Protein AF-A0A3A9FLB8-F1 (afdb_monomer)

Foldseek 3Di:
DPDDDDDQDADDDPPQPQWDWDADPVPRDTDIDRDDPPDDDDDPDPPDPCHSVNVNVVSVVVVVVVVVVVVVVVVVVVVVVVVVVVVD

Structure (mmCIF, N/CA/C/O backbone):
data_AF-A0A3A9FLB8-F1
#
_entry.id   AF-A0A3A9FLB8-F1
#
loop_
_atom_site.group_PDB
_atom_site.id
_atom_site.type_symbol
_atom_site.label_atom_id
_atom_site.label_alt_id
_atom_site.label_comp_id
_atom_site.label_asym_id
_atom_site.label_entity_id
_atom_site.label_seq_id
_atom_site.pdbx_PDB_ins_code
_atom_site.Cartn_x
_atom_site.Cartn_y
_atom_site.Cartn_z
_atom_site.occupancy
_atom_site.B_iso_or_equiv
_atom_site.auth_seq_id
_atom_site.auth_comp_id
_atom_site.auth_asym_id
_atom_site.auth_atom_id
_atom_site.pdbx_PDB_model_num
ATOM 1 N N . MET A 1 1 ? 5.889 -15.061 -14.364 1.00 40.66 1 MET A N 1
ATOM 2 C CA . MET A 1 1 ? 6.313 -15.047 -12.950 1.00 40.66 1 MET A CA 1
ATOM 3 C C . MET A 1 1 ? 5.137 -14.543 -12.129 1.00 40.66 1 MET A C 1
ATOM 5 O O . MET A 1 1 ? 4.836 -13.365 -12.212 1.00 40.66 1 MET A O 1
ATOM 9 N N . ASN A 1 2 ? 4.437 -15.418 -11.405 1.00 56.72 2 ASN A N 1
ATOM 10 C CA . ASN A 1 2 ? 3.525 -14.984 -10.342 1.00 56.72 2 ASN A CA 1
ATOM 11 C C . ASN A 1 2 ? 4.343 -15.016 -9.061 1.00 56.72 2 ASN A C 1
ATOM 13 O O . ASN A 1 2 ? 4.676 -16.113 -8.619 1.00 56.72 2 ASN A O 1
ATOM 17 N N . LEU A 1 3 ? 4.741 -13.864 -8.522 1.00 47.25 3 LEU A N 1
ATOM 18 C CA . LEU A 1 3 ? 5.639 -13.866 -7.363 1.00 47.25 3 LEU A CA 1
ATOM 19 C C . LEU A 1 3 ? 5.145 -13.154 -6.119 1.00 47.25 3 LEU A C 1
ATOM 21 O O . LEU A 1 3 ? 5.741 -13.374 -5.074 1.00 47.25 3 LEU A O 1
ATOM 25 N N . PHE A 1 4 ? 4.028 -12.434 -6.152 1.00 55.47 4 PHE A N 1
ATOM 26 C CA . PHE A 1 4 ? 3.436 -11.913 -4.925 1.00 55.47 4 PHE A CA 1
ATOM 27 C C . PHE A 1 4 ? 1.916 -11.941 -5.030 1.00 55.47 4 PHE A C 1
ATOM 29 O O . PHE A 1 4 ? 1.345 -11.509 -6.026 1.00 55.47 4 PHE A O 1
ATOM 36 N N . GLN A 1 5 ? 1.274 -12.521 -4.017 1.00 62.88 5 GLN A N 1
ATOM 37 C CA . GLN A 1 5 ? -0.162 -12.386 -3.825 1.00 62.88 5 GLN A CA 1
ATOM 38 C C . GLN A 1 5 ? -0.398 -11.040 -3.150 1.00 62.88 5 GLN A C 1
ATOM 40 O O . GLN A 1 5 ? 0.208 -10.756 -2.113 1.00 62.88 5 GLN A O 1
ATOM 45 N N . ASP A 1 6 ? -1.251 -10.219 -3.748 1.00 63.94 6 ASP A N 1
ATOM 46 C CA . ASP A 1 6 ? -1.566 -8.898 -3.227 1.00 63.94 6 ASP A CA 1
ATOM 47 C C . ASP A 1 6 ? -2.188 -9.020 -1.836 1.00 63.94 6 ASP A C 1
ATOM 49 O O . ASP A 1 6 ? -3.266 -9.589 -1.665 1.00 63.94 6 ASP A O 1
ATOM 53 N N . LYS A 1 7 ? -1.492 -8.486 -0.829 1.00 69.25 7 LYS A N 1
ATOM 54 C CA . LYS A 1 7 ? -2.060 -8.320 0.505 1.00 69.25 7 LYS A CA 1
ATOM 55 C C . LYS A 1 7 ? -2.886 -7.042 0.498 1.00 69.25 7 LYS A C 1
ATOM 57 O O . LYS A 1 7 ? -2.346 -5.969 0.250 1.00 69.25 7 LYS A O 1
ATOM 62 N N . GLN A 1 8 ? -4.184 -7.165 0.758 1.00 70.88 8 GLN A N 1
ATOM 63 C CA . GLN A 1 8 ? -5.025 -6.019 1.086 1.00 70.88 8 GLN A CA 1
ATOM 64 C C . GLN A 1 8 ? -5.055 -5.860 2.599 1.00 70.88 8 GLN A C 1
ATOM 66 O O . GLN A 1 8 ? -5.443 -6.776 3.326 1.00 70.88 8 GLN A O 1
ATOM 71 N N . TRP A 1 9 ? -4.628 -4.694 3.065 1.00 74.50 9 TRP A N 1
ATOM 72 C CA . TRP A 1 9 ? -4.788 -4.297 4.452 1.00 74.50 9 TRP A CA 1
ATOM 73 C C . TRP A 1 9 ? -6.230 -3.844 4.662 1.00 74.50 9 TRP A C 1
ATOM 75 O O . TRP A 1 9 ? -6.794 -3.152 3.813 1.00 74.50 9 TRP A O 1
ATOM 85 N N . ILE A 1 10 ? -6.823 -4.256 5.779 1.00 67.69 10 ILE A N 1
ATOM 86 C CA . ILE A 1 10 ? -8.164 -3.866 6.224 1.00 67.69 10 ILE A CA 1
ATOM 87 C C . ILE A 1 10 ? -8.004 -3.329 7.641 1.00 67.69 10 ILE A C 1
ATOM 89 O O . ILE A 1 10 ? -7.228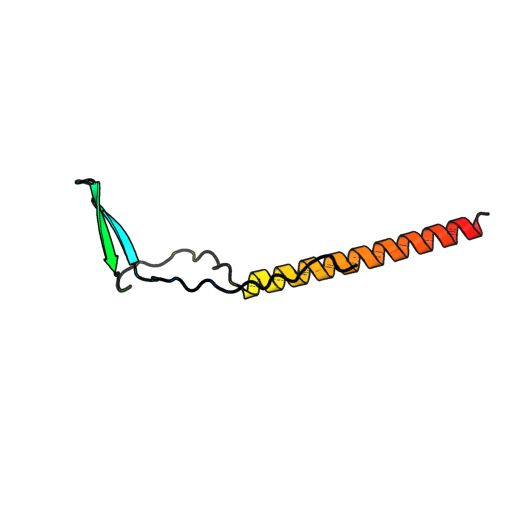 -3.881 8.425 1.00 67.69 10 ILE A O 1
ATOM 93 N N . ASP A 1 11 ? -8.715 -2.252 7.964 1.00 62.56 11 ASP A N 1
ATOM 94 C CA . ASP A 1 11 ? -8.689 -1.699 9.310 1.00 62.56 11 ASP A CA 1
ATOM 95 C C . ASP A 1 11 ? -9.280 -2.710 10.288 1.00 62.56 11 ASP A C 1
ATOM 97 O O . ASP A 1 11 ? -10.395 -3.204 10.119 1.00 62.56 11 ASP A O 1
ATOM 101 N N . THR A 1 12 ? -8.523 -3.042 11.329 1.00 56.44 12 THR A N 1
ATOM 102 C CA . THR A 1 12 ? -9.056 -3.840 12.428 1.00 56.44 12 THR A CA 1
ATOM 103 C C . THR A 1 12 ? -10.113 -3.035 13.170 1.00 56.44 12 THR A C 1
ATOM 105 O O . THR A 1 12 ? -9.793 -2.042 13.826 1.00 56.44 12 THR A O 1
ATOM 108 N N . GLU A 1 13 ? -11.362 -3.498 13.129 1.00 52.34 13 GLU A N 1
ATOM 109 C CA . GLU A 1 13 ? -12.384 -3.032 14.060 1.00 52.34 13 GLU A CA 1
ATOM 110 C C . GLU A 1 13 ? -11.930 -3.361 15.486 1.00 52.34 13 GLU A C 1
ATOM 112 O O . GLU A 1 13 ? -11.677 -4.518 15.841 1.00 52.34 13 GLU A O 1
ATOM 117 N N . VAL A 1 14 ? -11.796 -2.334 16.327 1.00 52.25 14 VAL A N 1
ATOM 118 C CA . VAL A 1 14 ? -11.517 -2.537 17.748 1.00 52.25 14 VAL A CA 1
ATOM 119 C C . VAL A 1 14 ? -12.724 -3.265 18.337 1.00 52.25 14 VAL A C 1
ATOM 121 O O . VAL A 1 14 ? -13.772 -2.658 18.518 1.00 52.25 14 VAL A O 1
ATOM 124 N N . GLN A 1 15 ? -12.587 -4.557 18.651 1.00 47.03 15 GLN A N 1
ATOM 125 C CA . GLN A 1 15 ? -13.703 -5.389 19.134 1.00 47.03 15 GLN A CA 1
ATOM 126 C C . GLN A 1 15 ? -14.344 -4.859 20.431 1.00 47.03 15 GLN A C 1
ATOM 128 O O . GLN A 1 15 ? -15.483 -5.201 20.733 1.00 47.03 15 GLN A O 1
ATOM 133 N N . TYR A 1 16 ? -13.643 -4.002 21.188 1.00 51.06 16 TYR A N 1
ATOM 134 C CA . TYR A 1 16 ? -14.153 -3.356 22.402 1.00 51.06 16 TYR A CA 1
ATOM 135 C C . TYR A 1 16 ? -13.538 -1.956 22.603 1.00 51.06 16 TYR A C 1
ATOM 137 O O . TYR A 1 16 ? -12.653 -1.791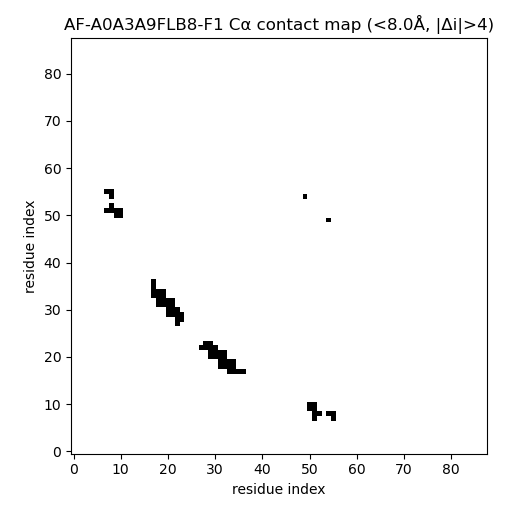 23.445 1.00 51.06 16 TYR A O 1
ATOM 145 N N . PRO A 1 17 ? -13.984 -0.915 21.876 1.00 51.41 17 PRO A N 1
ATOM 146 C CA . PRO A 1 17 ? -13.332 0.401 21.882 1.00 51.41 17 PRO A CA 1
ATOM 147 C C . PRO A 1 17 ? -13.423 1.135 23.231 1.00 51.41 17 PRO A C 1
ATOM 149 O O . PRO A 1 17 ? -12.700 2.104 23.456 1.00 51.41 17 PRO A O 1
ATOM 152 N N . GLY A 1 18 ? -14.287 0.665 24.139 1.00 52.34 18 GLY A N 1
ATOM 153 C CA . GLY A 1 18 ? -14.450 1.193 25.495 1.00 52.34 18 GLY A CA 1
ATOM 154 C C . GLY A 1 18 ? -13.933 0.289 26.616 1.00 52.34 18 GLY A C 1
ATOM 155 O O . GLY A 1 18 ? -13.983 0.703 27.769 1.00 52.34 18 GLY A O 1
ATOM 156 N N . ARG A 1 19 ? -13.450 -0.933 26.347 1.00 55.88 19 ARG A N 1
ATOM 157 C CA . ARG A 1 19 ? -13.073 -1.858 27.428 1.00 55.88 19 ARG A CA 1
ATOM 158 C C . ARG A 1 19 ? -11.632 -1.609 27.868 1.00 55.88 19 ARG A C 1
ATOM 160 O O . ARG A 1 19 ? -10.697 -1.815 27.098 1.00 55.88 19 ARG A O 1
ATOM 167 N N . ARG A 1 20 ? -11.447 -1.201 29.124 1.00 64.56 20 ARG A N 1
ATOM 168 C CA . ARG A 1 20 ? -10.130 -1.030 29.762 1.00 64.56 20 ARG A CA 1
ATOM 169 C C . ARG A 1 20 ? -10.002 -2.005 30.938 1.00 64.56 20 ARG A C 1
ATOM 171 O O . ARG A 1 20 ? -10.979 -2.274 31.637 1.00 64.56 20 ARG A O 1
ATOM 178 N N . GLU A 1 21 ? -8.804 -2.539 31.159 1.00 66.88 21 GLU A N 1
ATOM 179 C CA . GLU A 1 21 ? -8.455 -3.252 32.394 1.00 66.88 21 GLU A CA 1
ATOM 180 C C . GLU A 1 21 ? -7.769 -2.249 33.324 1.00 66.88 21 GLU A C 1
ATOM 182 O O . GLU A 1 21 ? -6.681 -1.762 33.025 1.00 66.88 21 GLU A O 1
ATOM 187 N N . LEU A 1 22 ? -8.439 -1.886 34.417 1.00 71.06 22 LEU A N 1
ATOM 188 C CA . LEU A 1 22 ? -7.863 -1.053 35.466 1.00 71.06 22 LEU A CA 1
ATOM 189 C C . LEU A 1 22 ? -7.236 -1.971 36.513 1.00 71.06 22 LEU A C 1
ATOM 191 O O . LEU A 1 22 ? -7.861 -2.945 36.928 1.00 71.06 22 LEU A O 1
ATOM 195 N N . THR A 1 23 ? -6.008 -1.665 36.926 1.00 71.94 23 THR A N 1
ATOM 196 C CA . THR A 1 23 ? -5.362 -2.319 38.070 1.00 71.94 23 THR A CA 1
ATOM 197 C C . THR A 1 23 ? -5.310 -1.318 39.211 1.00 71.94 23 THR A C 1
ATOM 199 O O . THR A 1 23 ? -4.797 -0.213 39.033 1.00 71.94 23 THR A O 1
ATOM 202 N N . ASP A 1 24 ? -5.864 -1.688 40.358 1.00 69.81 24 ASP A N 1
ATOM 203 C CA . ASP A 1 24 ? -5.737 -0.903 41.577 1.00 69.81 24 ASP A CA 1
ATOM 204 C C . ASP A 1 24 ? -4.278 -0.959 42.057 1.00 69.81 24 ASP A C 1
ATOM 206 O O . ASP A 1 24 ? -3.706 -2.031 42.248 1.00 69.81 24 ASP A O 1
ATOM 210 N N . ILE A 1 25 ? -3.652 0.207 42.207 1.00 72.62 25 ILE A N 1
ATOM 211 C CA . ILE A 1 25 ? -2.225 0.334 42.535 1.00 72.62 25 ILE A CA 1
ATOM 212 C C . ILE A 1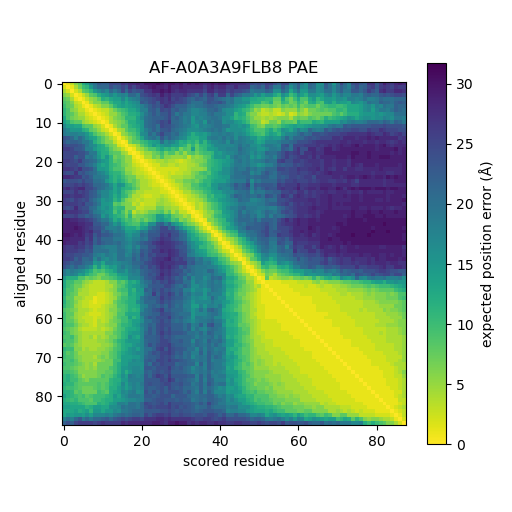 25 ? -1.955 -0.063 43.995 1.00 72.62 25 ILE A C 1
ATOM 214 O O . ILE A 1 25 ? -0.844 -0.470 44.324 1.00 72.62 25 ILE A O 1
ATOM 218 N N . GLN A 1 26 ? -2.954 0.049 44.873 1.00 72.44 26 GLN A N 1
ATOM 219 C CA . GLN A 1 26 ? -2.813 -0.245 46.297 1.00 72.44 26 GLN A CA 1
ATOM 220 C C . GLN A 1 26 ? -3.100 -1.713 46.611 1.00 72.44 26 GLN A C 1
ATOM 222 O O . GLN A 1 26 ? -2.426 -2.294 47.460 1.00 72.44 26 GLN A O 1
ATOM 227 N N . THR A 1 27 ? -4.079 -2.317 45.935 1.00 79.38 27 THR A N 1
ATOM 228 C CA . THR A 1 27 ? -4.515 -3.697 46.216 1.00 79.38 27 THR A CA 1
ATOM 229 C C . THR A 1 27 ? -4.028 -4.715 45.186 1.00 79.38 27 THR A C 1
ATOM 231 O O . THR A 1 27 ? -4.043 -5.915 45.451 1.00 79.38 27 THR A O 1
ATOM 234 N N . GLY A 1 28 ? -3.580 -4.261 44.011 1.00 75.12 28 GLY A N 1
ATOM 235 C CA . GLY A 1 28 ? -3.193 -5.118 42.888 1.00 75.12 28 GLY A CA 1
ATOM 236 C C . GLY A 1 28 ? -4.377 -5.773 42.170 1.00 75.12 28 GLY A C 1
ATOM 237 O O . GLY A 1 28 ? -4.173 -6.572 41.252 1.00 75.12 28 GLY A O 1
ATOM 238 N N . GLU A 1 29 ? -5.614 -5.463 42.564 1.00 71.25 29 GLU A N 1
ATOM 239 C CA . GLU A 1 29 ? -6.805 -6.057 41.967 1.00 71.25 29 GLU A CA 1
ATOM 240 C C . GLU A 1 29 ? -7.045 -5.536 40.548 1.00 71.25 29 GLU A C 1
ATOM 242 O O . GLU A 1 29 ? -6.972 -4.338 40.268 1.00 71.25 29 GLU A O 1
ATOM 247 N N . LYS A 1 30 ? -7.375 -6.456 39.636 1.00 75.81 30 LYS A N 1
ATOM 248 C CA . LYS A 1 30 ? -7.683 -6.148 38.237 1.00 75.81 30 LYS A CA 1
ATOM 249 C C . LYS A 1 30 ? -9.186 -6.128 38.011 1.00 75.81 30 LYS A C 1
ATOM 251 O O . LYS A 1 30 ? -9.873 -7.112 38.281 1.00 75.81 30 LYS A O 1
ATOM 256 N N . LYS A 1 31 ? -9.694 -5.042 37.430 1.00 76.25 31 LYS A N 1
ATOM 257 C CA . LYS A 1 31 ? -11.109 -4.871 37.090 1.00 76.25 31 LYS A CA 1
ATOM 258 C C . LYS A 1 31 ? -11.270 -4.470 35.628 1.00 76.25 31 LYS A C 1
ATOM 260 O O . LYS A 1 31 ? -10.720 -3.466 35.180 1.00 76.25 31 LYS A O 1
ATOM 265 N N . ARG A 1 32 ? -12.074 -5.233 34.881 1.00 69.31 32 ARG A N 1
ATOM 266 C CA . ARG A 1 32 ? -12.507 -4.841 33.532 1.00 69.31 32 ARG A CA 1
ATOM 267 C C . ARG A 1 32 ? -13.668 -3.863 33.646 1.00 69.31 32 ARG A C 1
ATOM 269 O O . ARG A 1 32 ? -14.658 -4.166 34.311 1.00 69.31 32 ARG A O 1
ATOM 276 N N . VAL A 1 33 ? -13.546 -2.714 32.997 1.00 63.28 33 VAL A N 1
ATOM 277 C CA . VAL A 1 33 ? -14.583 -1.681 32.972 1.00 63.28 33 VAL A CA 1
ATOM 278 C C . VAL A 1 33 ? -14.852 -1.239 31.541 1.00 63.28 33 VAL A C 1
ATOM 280 O O . VAL A 1 33 ? -13.933 -1.152 30.724 1.00 63.28 33 VAL A O 1
ATOM 283 N N . ASP A 1 34 ? -16.118 -0.950 31.258 1.00 59.81 34 ASP A N 1
ATOM 284 C CA . ASP A 1 34 ? -16.532 -0.312 30.015 1.00 59.81 34 ASP A CA 1
ATOM 285 C C . ASP A 1 34 ? -16.566 1.204 30.252 1.00 59.81 34 ASP A C 1
ATOM 287 O O . ASP A 1 34 ? -17.370 1.725 31.026 1.00 59.81 34 ASP A O 1
ATOM 291 N N . VAL A 1 35 ? -15.637 1.917 29.625 1.00 56.03 35 VAL A N 1
ATOM 292 C CA . VAL A 1 35 ? -15.452 3.361 29.753 1.00 56.03 35 VAL A CA 1
ATOM 293 C C . VAL A 1 35 ? -16.211 4.053 28.624 1.00 56.03 35 VAL A C 1
ATOM 295 O O . VAL A 1 35 ? -15.887 3.895 27.447 1.00 56.03 35 VAL A O 1
ATOM 298 N N . ARG A 1 36 ? -17.216 4.864 28.972 1.00 50.91 36 ARG A N 1
ATOM 299 C CA . ARG A 1 36 ? -17.768 5.863 28.045 1.00 50.91 36 ARG A CA 1
ATOM 300 C C . ARG A 1 36 ? -16.827 7.068 28.051 1.00 50.91 36 ARG A C 1
ATOM 302 O O . ARG A 1 36 ? -16.630 7.675 29.102 1.00 50.91 36 ARG A O 1
ATOM 309 N N . ARG A 1 37 ? -16.225 7.400 26.901 1.00 54.25 37 ARG A N 1
ATOM 310 C CA . ARG A 1 37 ? -15.326 8.558 26.730 1.00 54.25 37 ARG A CA 1
ATOM 311 C C . ARG A 1 37 ? -16.078 9.872 26.986 1.00 54.25 37 ARG A C 1
ATOM 313 O O . ARG A 1 37 ? -16.581 10.480 26.051 1.00 54.25 37 ARG A O 1
ATOM 320 N N . ALA A 1 38 ? -16.176 10.311 28.236 1.00 45.44 38 ALA A N 1
ATOM 321 C CA . ALA A 1 38 ? -16.652 11.657 28.568 1.00 45.44 38 ALA A CA 1
ATOM 322 C C . ALA A 1 38 ? -15.553 12.547 29.182 1.00 45.44 38 ALA A C 1
ATOM 324 O O . ALA A 1 38 ? -15.795 13.729 29.388 1.00 45.44 38 ALA A O 1
ATOM 325 N N . ALA A 1 39 ? -14.354 12.011 29.467 1.00 46.31 39 ALA A N 1
ATOM 326 C CA . ALA A 1 39 ? -13.324 12.741 30.217 1.00 46.31 39 ALA A CA 1
ATOM 327 C C . ALA A 1 39 ? -11.861 12.304 29.954 1.00 46.31 39 ALA A C 1
ATOM 329 O O . ALA A 1 39 ? -11.028 12.425 30.849 1.00 46.31 39 ALA A O 1
ATOM 330 N N . GLU A 1 40 ? -11.506 11.786 28.771 1.00 44.44 40 GLU A N 1
ATOM 331 C CA . GLU A 1 40 ? -10.077 11.648 28.429 1.00 44.44 40 GLU A CA 1
ATOM 332 C C . GLU A 1 40 ? -9.578 13.000 27.886 1.00 44.44 40 GLU A C 1
ATOM 334 O O . GLU A 1 40 ? -10.128 13.529 26.921 1.00 44.44 40 GLU A O 1
ATOM 339 N N . GLY A 1 41 ? -8.601 13.592 28.583 1.00 44.12 41 GLY A N 1
ATOM 340 C CA . GLY A 1 41 ? -7.996 14.885 28.264 1.00 44.12 41 GLY A CA 1
ATOM 341 C C . GLY A 1 41 ? -7.389 14.964 26.860 1.00 44.12 41 GLY A C 1
ATOM 342 O O . GLY A 1 41 ? -7.233 13.966 26.161 1.00 44.12 41 GLY A O 1
ATOM 343 N N . ILE A 1 42 ? -7.059 16.189 26.453 1.00 45.50 42 ILE A N 1
ATOM 344 C CA . ILE A 1 42 ? -6.593 16.531 25.104 1.00 45.50 42 ILE A CA 1
ATOM 345 C C . ILE A 1 42 ? -5.357 15.699 24.736 1.00 45.50 42 ILE A C 1
ATOM 347 O O . ILE A 1 42 ? -4.317 15.787 25.388 1.00 45.50 42 ILE A O 1
ATOM 351 N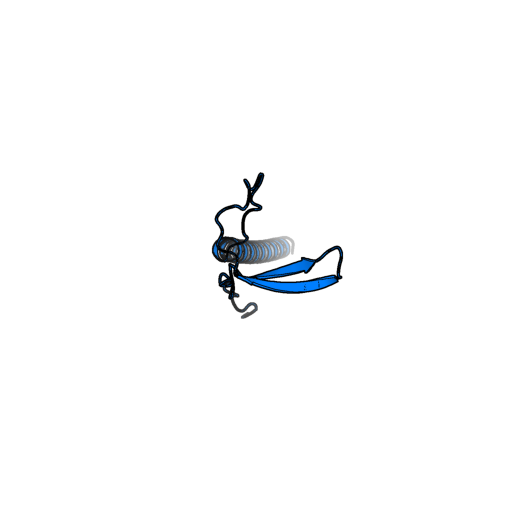 N . VAL A 1 43 ? -5.478 14.920 23.661 1.00 46.94 43 VAL A N 1
ATOM 352 C CA . VAL A 1 43 ? -4.361 14.239 23.004 1.00 46.94 43 VAL A CA 1
ATOM 353 C C . VAL A 1 43 ? -3.450 15.314 22.411 1.00 46.94 43 VAL A C 1
ATOM 355 O O . VAL A 1 43 ? -3.836 16.014 21.480 1.00 46.94 43 VAL A O 1
ATOM 358 N N . THR A 1 44 ? -2.254 15.499 22.969 1.00 47.12 44 THR A N 1
ATOM 359 C CA . THR A 1 44 ? -1.337 16.576 22.550 1.00 47.12 44 THR A CA 1
ATOM 360 C C . THR A 1 44 ? -0.537 16.248 21.287 1.00 47.12 44 THR A C 1
ATOM 362 O O . THR A 1 44 ? 0.052 17.149 20.695 1.00 47.12 44 THR A O 1
ATOM 365 N N . GLN A 1 45 ? -0.571 14.997 20.818 1.00 42.81 45 GLN A N 1
ATOM 366 C C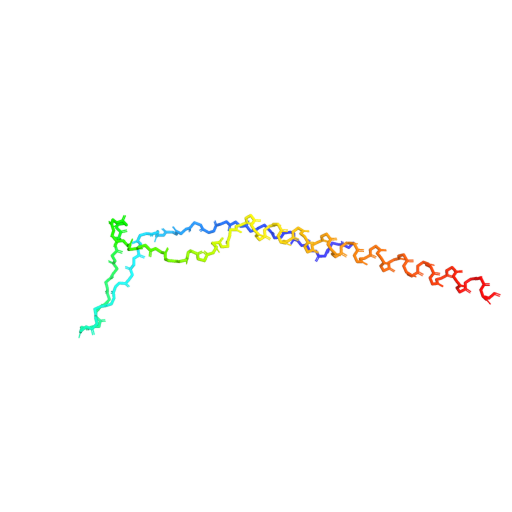A . GLN A 1 45 ? -0.239 14.625 19.441 1.00 42.81 45 GLN A CA 1
ATOM 367 C C . GLN A 1 45 ? -0.830 13.243 19.137 1.00 42.81 45 GLN A C 1
ATOM 369 O O . GLN A 1 45 ? -0.367 12.232 19.666 1.00 42.81 45 GLN A O 1
ATOM 374 N N . GLU A 1 46 ? -1.884 13.190 18.320 1.00 45.94 46 GLU A N 1
ATOM 375 C CA . GLU A 1 46 ? -2.348 11.932 17.734 1.00 45.94 46 GLU A CA 1
ATOM 376 C C . GLU A 1 46 ? -1.226 11.420 16.827 1.00 45.94 46 GLU A C 1
ATOM 378 O O . GLU A 1 46 ? -0.926 12.015 15.792 1.00 45.94 46 GLU A O 1
ATOM 383 N N . GLY A 1 47 ? -0.563 10.332 17.225 1.00 45.34 47 GLY A N 1
ATOM 384 C CA . GLY A 1 47 ? 0.195 9.545 16.260 1.00 45.34 47 GLY A CA 1
ATOM 385 C C . GLY A 1 47 ? -0.764 9.156 15.139 1.00 45.34 47 GLY A C 1
ATOM 386 O O . GLY A 1 47 ? -1.854 8.666 15.433 1.00 45.34 47 GLY A O 1
ATOM 387 N N . ILE A 1 48 ? -0.388 9.432 13.885 1.00 48.88 48 ILE A N 1
ATOM 388 C CA . ILE A 1 48 ? -1.226 9.160 12.710 1.00 48.88 48 ILE A CA 1
ATOM 389 C C . ILE A 1 48 ? -1.644 7.690 12.786 1.00 48.88 48 ILE A C 1
ATOM 391 O O . ILE A 1 48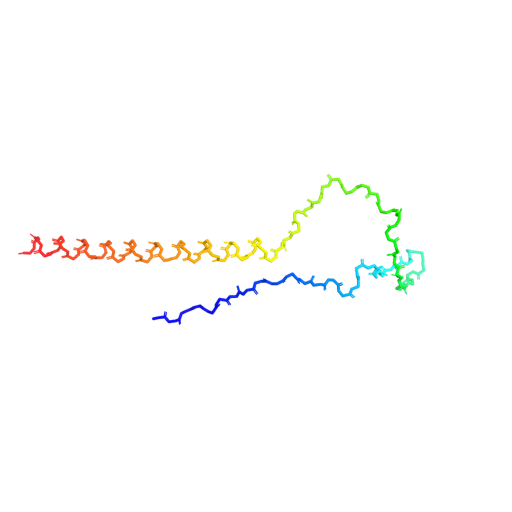 ? -0.765 6.823 12.740 1.00 48.88 48 ILE A O 1
ATOM 395 N N . PRO A 1 49 ? -2.940 7.382 12.945 1.00 53.31 49 PRO A N 1
ATOM 396 C CA . PRO A 1 49 ? -3.361 5.998 13.011 1.00 53.31 49 PRO A CA 1
ATOM 397 C C . PRO A 1 49 ? -3.007 5.351 11.672 1.00 53.31 49 PRO A C 1
ATOM 399 O O . PRO A 1 49 ? -3.301 5.894 10.607 1.00 53.31 49 PRO A O 1
ATOM 402 N N . CYS A 1 50 ? -2.279 4.239 11.711 1.00 57.28 50 CYS A N 1
ATOM 403 C CA . CYS A 1 50 ? -1.883 3.552 10.492 1.00 57.28 50 CYS A CA 1
ATOM 404 C C . CYS A 1 50 ? -3.114 2.847 9.907 1.00 57.28 50 CYS A C 1
ATOM 406 O O . CYS A 1 50 ? -3.447 1.742 10.330 1.00 57.28 50 CYS A O 1
ATOM 408 N N . TYR A 1 51 ? -3.794 3.515 8.976 1.00 68.62 51 TYR A N 1
ATOM 409 C CA . TYR A 1 51 ? -4.989 3.001 8.313 1.00 68.62 51 TYR A CA 1
ATOM 410 C C . TYR A 1 51 ? -4.652 2.060 7.154 1.00 68.62 51 TYR A C 1
ATOM 412 O O . TYR A 1 51 ? -3.586 2.148 6.533 1.00 68.62 51 TYR A O 1
ATOM 420 N N . SER A 1 52 ? -5.607 1.191 6.833 1.00 72.06 52 SER A N 1
ATOM 421 C CA . SER A 1 52 ? -5.595 0.297 5.678 1.00 72.06 52 SER A CA 1
ATOM 422 C C . SER A 1 52 ? -5.245 1.023 4.380 1.00 72.06 52 SER A C 1
ATOM 424 O O . SER A 1 52 ? -4.421 0.538 3.608 1.00 72.06 52 SER A O 1
ATOM 426 N N . GLU A 1 53 ? -5.797 2.219 4.174 1.00 75.12 53 GLU A N 1
ATOM 427 C CA . GLU A 1 53 ? -5.513 3.085 3.028 1.00 75.12 53 GLU A CA 1
ATOM 428 C C . GLU A 1 53 ? -4.016 3.399 2.896 1.00 75.12 53 GLU A C 1
ATOM 430 O O . GLU A 1 53 ? -3.431 3.178 1.836 1.00 75.12 53 GLU A O 1
ATOM 435 N N . THR A 1 54 ? -3.367 3.819 3.985 1.00 79.62 54 THR A N 1
ATOM 436 C CA . THR A 1 54 ? -1.938 4.161 4.001 1.00 79.62 54 THR A CA 1
ATOM 437 C C . THR A 1 54 ? -1.062 2.956 3.664 1.00 79.62 54 THR A C 1
ATOM 439 O O . THR A 1 54 ? -0.094 3.075 2.911 1.00 79.62 54 THR A O 1
ATOM 442 N N . PHE A 1 55 ? -1.388 1.779 4.202 1.00 82.50 55 PHE A N 1
ATOM 443 C CA . PHE A 1 55 ? -0.630 0.565 3.904 1.00 82.50 55 PHE A CA 1
ATOM 444 C C . PHE A 1 55 ? -0.875 0.050 2.485 1.00 82.50 55 PHE A C 1
ATOM 446 O O . PHE A 1 55 ? 0.059 -0.434 1.850 1.00 82.50 55 PHE A O 1
ATOM 453 N N . ASN A 1 56 ? -2.094 0.189 1.965 1.00 82.81 56 ASN A N 1
ATOM 454 C CA . ASN A 1 56 ? -2.416 -0.190 0.593 1.00 82.81 56 ASN A CA 1
ATOM 455 C C . ASN A 1 56 ? -1.744 0.748 -0.430 1.00 82.81 56 ASN A C 1
ATOM 457 O O . ASN A 1 56 ? -1.228 0.262 -1.439 1.00 82.81 56 ASN A O 1
ATOM 461 N N . ASP A 1 57 ? -1.666 2.059 -0.162 1.00 86.12 57 ASP A N 1
ATOM 462 C CA . ASP A 1 57 ? -0.874 2.998 -0.978 1.00 86.12 57 ASP A CA 1
ATOM 463 C C . ASP A 1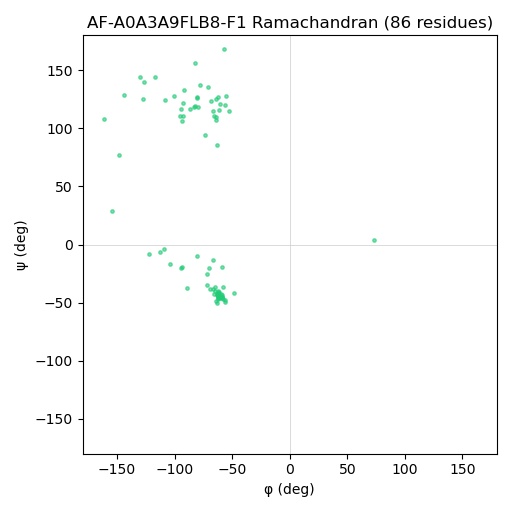 57 ? 0.617 2.633 -0.964 1.00 86.12 57 ASP A C 1
ATOM 465 O O . ASP A 1 57 ? 1.267 2.570 -2.013 1.00 86.12 57 ASP A O 1
ATOM 469 N N . LEU A 1 58 ? 1.160 2.327 0.218 1.00 85.94 58 LEU A N 1
ATOM 470 C CA . LEU A 1 58 ? 2.553 1.913 0.350 1.00 85.94 58 LEU A CA 1
ATOM 471 C C . LEU A 1 58 ? 2.836 0.627 -0.442 1.00 85.94 58 LEU A C 1
ATOM 473 O O . LEU A 1 58 ? 3.819 0.569 -1.183 1.00 85.94 58 LEU A O 1
ATOM 477 N N . GLU A 1 59 ? 1.960 -0.372 -0.334 1.00 87.50 59 GLU A N 1
ATOM 478 C CA . GLU A 1 59 ? 2.049 -1.637 -1.069 1.00 87.50 59 GLU A CA 1
ATOM 479 C C . GLU A 1 59 ? 2.031 -1.400 -2.590 1.00 87.50 59 GLU A C 1
ATOM 481 O O . GLU A 1 59 ? 2.841 -1.967 -3.330 1.00 87.50 59 GLU A O 1
ATOM 486 N N . TYR A 1 60 ? 1.154 -0.510 -3.068 1.00 88.06 60 TYR A N 1
ATOM 487 C CA . TYR A 1 60 ? 1.089 -0.125 -4.477 1.00 88.06 60 TYR A CA 1
ATOM 488 C C . TYR A 1 60 ? 2.386 0.544 -4.954 1.00 88.06 60 TYR A C 1
ATOM 490 O O . TYR A 1 60 ? 2.936 0.180 -5.998 1.00 88.06 60 TYR A O 1
ATOM 498 N N . ARG A 1 61 ? 2.915 1.497 -4.179 1.00 92.19 61 ARG A N 1
ATOM 499 C CA . ARG A 1 61 ? 4.149 2.219 -4.521 1.00 92.19 61 ARG A CA 1
ATOM 500 C C . ARG A 1 61 ? 5.357 1.293 -4.575 1.00 92.19 61 ARG A C 1
ATOM 502 O O . ARG A 1 61 ? 6.138 1.381 -5.520 1.00 92.19 61 ARG A O 1
ATOM 509 N N . ILE A 1 62 ? 5.490 0.387 -3.608 1.00 88.88 62 ILE A N 1
ATOM 510 C CA . ILE A 1 62 ? 6.569 -0.611 -3.584 1.00 88.88 62 ILE A CA 1
ATOM 511 C C . ILE A 1 62 ? 6.532 -1.466 -4.854 1.00 88.88 62 ILE A C 1
ATOM 513 O O . ILE A 1 62 ? 7.560 -1.627 -5.514 1.00 88.88 62 ILE A O 1
ATOM 517 N N . LYS A 1 63 ? 5.351 -1.957 -5.246 1.00 88.12 63 LYS A N 1
ATOM 518 C CA . LYS A 1 63 ? 5.194 -2.755 -6.472 1.00 88.12 63 LYS A CA 1
ATOM 519 C C . LYS A 1 63 ? 5.555 -1.974 -7.719 1.00 88.12 63 LYS A C 1
ATOM 521 O O . LYS A 1 63 ? 6.285 -2.479 -8.567 1.00 88.12 63 LYS A O 1
ATOM 526 N N . ARG A 1 64 ? 5.074 -0.736 -7.821 1.00 90.75 64 ARG A N 1
ATOM 527 C CA . ARG A 1 64 ? 5.397 0.131 -8.950 1.00 90.75 64 ARG A CA 1
ATOM 528 C C . ARG A 1 64 ? 6.910 0.292 -9.107 1.00 90.75 64 ARG A C 1
ATOM 530 O O . ARG A 1 64 ? 7.420 0.088 -10.204 1.00 90.75 64 ARG A O 1
ATOM 537 N N . TYR A 1 65 ? 7.626 0.584 -8.022 1.00 91.44 65 TYR A N 1
ATOM 538 C CA . TYR A 1 65 ? 9.082 0.718 -8.078 1.00 91.44 65 TYR A CA 1
ATOM 539 C C . TYR A 1 65 ? 9.789 -0.593 -8.432 1.00 91.44 65 TYR A C 1
ATOM 541 O O . TYR A 1 65 ? 10.763 -0.565 -9.181 1.00 91.44 65 TYR A O 1
ATOM 549 N N . ALA A 1 66 ? 9.294 -1.739 -7.958 1.00 89.75 66 ALA A N 1
ATOM 550 C CA . ALA A 1 66 ? 9.848 -3.038 -8.334 1.00 89.75 66 ALA A CA 1
ATOM 551 C C . ALA A 1 66 ? 9.727 -3.299 -9.848 1.00 89.75 66 ALA A C 1
ATOM 553 O O . ALA A 1 66 ? 10.703 -3.711 -10.476 1.00 89.75 66 ALA A O 1
ATOM 554 N N . TYR A 1 67 ? 8.573 -2.992 -10.450 1.00 90.44 67 TYR A N 1
ATOM 555 C CA . TYR A 1 67 ? 8.380 -3.120 -11.899 1.00 90.44 67 TYR A CA 1
ATOM 556 C C . TYR A 1 67 ? 9.255 -2.152 -12.700 1.00 90.44 67 TYR A C 1
ATOM 558 O O . TYR A 1 67 ? 9.849 -2.544 -13.703 1.00 90.44 67 TYR A O 1
ATOM 566 N N . GLU A 1 68 ? 9.366 -0.898 -12.254 1.00 94.25 68 GLU A N 1
ATOM 567 C CA . GLU A 1 68 ? 10.238 0.091 -12.895 1.00 94.25 68 GLU A CA 1
ATOM 568 C C . GLU A 1 68 ? 11.712 -0.354 -12.850 1.00 94.25 68 GLU A C 1
ATOM 570 O O . GLU A 1 68 ? 12.419 -0.253 -13.854 1.00 94.25 68 GLU A O 1
ATOM 575 N N . MET A 1 69 ? 12.173 -0.919 -11.726 1.00 94.56 69 MET A N 1
ATOM 576 C CA . MET A 1 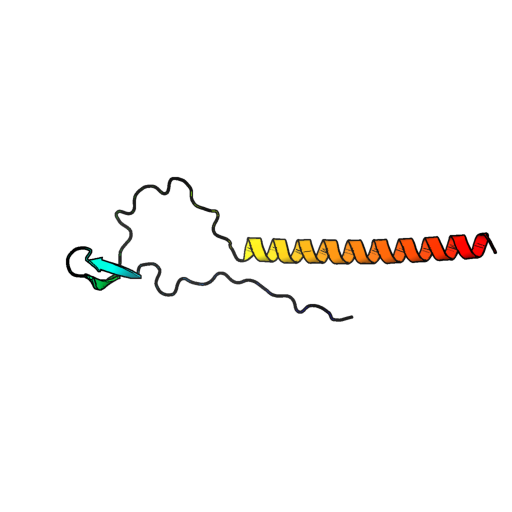69 ? 13.524 -1.481 -11.622 1.00 94.56 69 MET A CA 1
ATOM 577 C C . MET A 1 69 ? 13.739 -2.664 -12.570 1.00 94.56 69 MET A C 1
ATOM 579 O O . MET A 1 69 ? 14.790 -2.745 -13.206 1.00 94.56 69 MET A O 1
ATOM 583 N N . GLU A 1 70 ? 12.767 -3.570 -12.691 1.00 94.06 70 GLU A N 1
ATOM 584 C CA . GLU A 1 70 ? 12.867 -4.715 -13.600 1.00 94.06 70 GLU A CA 1
ATOM 585 C C . GLU A 1 70 ? 12.992 -4.276 -15.068 1.00 94.06 70 GLU A C 1
ATOM 587 O O . GLU A 1 70 ? 13.863 -4.769 -15.790 1.00 94.06 70 GLU A O 1
ATOM 592 N N . ASP A 1 71 ? 12.194 -3.296 -15.497 1.00 94.81 71 ASP A N 1
ATOM 593 C CA . ASP A 1 71 ? 12.271 -2.730 -16.848 1.00 94.81 71 ASP A CA 1
ATOM 594 C C . ASP A 1 71 ? 13.632 -2.062 -17.116 1.00 94.81 71 ASP A C 1
ATOM 596 O O . ASP A 1 71 ? 14.253 -2.289 -18.161 1.00 94.81 71 ASP A O 1
ATOM 600 N N . ILE A 1 72 ? 14.150 -1.293 -16.151 1.00 95.75 72 ILE A N 1
ATOM 601 C CA . ILE A 1 72 ? 15.483 -0.681 -16.252 1.00 95.75 72 ILE A CA 1
ATOM 602 C C . ILE A 1 72 ? 16.564 -1.759 -16.383 1.00 95.75 72 ILE A C 1
ATOM 604 O O . ILE A 1 72 ? 17.424 -1.657 -17.263 1.00 95.75 72 ILE A O 1
ATOM 608 N N . MET A 1 73 ? 16.513 -2.814 -15.565 1.00 95.25 73 MET A N 1
ATOM 609 C CA . MET A 1 73 ? 17.471 -3.920 -15.648 1.00 95.25 73 MET A CA 1
ATOM 610 C C . MET A 1 73 ? 17.441 -4.586 -17.027 1.00 95.25 73 MET A C 1
ATOM 612 O O . MET A 1 73 ? 18.496 -4.782 -17.634 1.00 95.25 73 MET A O 1
ATOM 616 N N . GLN A 1 74 ? 16.252 -4.859 -17.573 1.00 96.00 74 GLN A N 1
ATOM 617 C CA . GLN A 1 74 ? 16.120 -5.444 -18.910 1.00 96.00 74 GLN A CA 1
ATOM 618 C C . GLN A 1 74 ? 16.692 -4.533 -20.003 1.00 96.00 74 GLN A C 1
ATOM 620 O O . GLN A 1 74 ? 17.374 -5.016 -20.913 1.00 96.00 74 GLN A O 1
ATOM 625 N N . LYS A 1 75 ? 16.452 -3.220 -19.926 1.00 96.88 75 LYS A N 1
ATOM 626 C CA . LYS A 1 75 ? 17.013 -2.240 -20.869 1.00 96.88 75 LYS A CA 1
ATOM 627 C C . LYS A 1 75 ? 18.539 -2.205 -20.809 1.00 96.88 75 LYS A C 1
ATOM 629 O O . LYS A 1 75 ? 19.178 -2.259 -21.860 1.00 96.88 75 LYS A O 1
ATOM 634 N N . CYS A 1 76 ? 19.122 -2.192 -19.611 1.00 96.19 76 CYS A N 1
ATOM 635 C CA . CYS A 1 76 ? 20.573 -2.250 -19.427 1.00 96.19 76 CYS A CA 1
ATOM 636 C C . CYS A 1 76 ? 21.174 -3.522 -20.039 1.00 96.19 76 CYS A C 1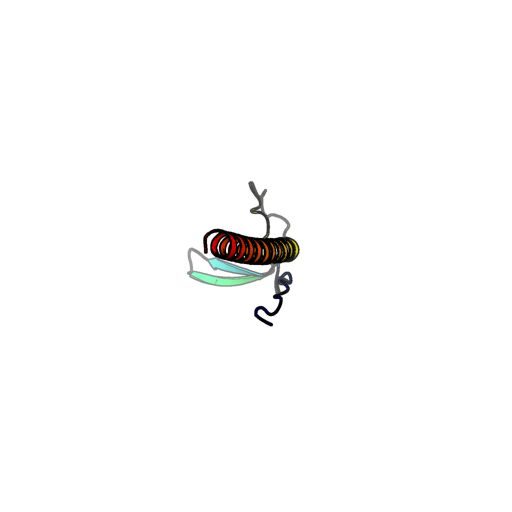
ATOM 638 O O . CYS A 1 76 ? 22.156 -3.440 -20.776 1.00 96.19 76 CYS A O 1
ATOM 640 N N . SER A 1 77 ? 20.560 -4.688 -19.811 1.00 96.38 77 SER A N 1
ATOM 641 C CA . SER A 1 77 ? 21.021 -5.948 -20.407 1.00 96.38 77 SER A CA 1
ATOM 642 C C . SER A 1 77 ? 20.960 -5.935 -21.937 1.00 96.38 77 SER A C 1
ATOM 644 O O . SER A 1 77 ? 21.877 -6.432 -22.591 1.00 96.38 77 SER A O 1
ATOM 646 N N . ARG A 1 78 ? 19.909 -5.351 -22.531 1.00 96.00 78 ARG A N 1
ATOM 647 C CA . ARG A 1 78 ? 19.801 -5.210 -23.995 1.00 96.00 78 ARG A CA 1
ATOM 648 C C . ARG A 1 78 ? 20.903 -4.315 -24.554 1.00 96.00 78 ARG A C 1
ATOM 650 O O . ARG A 1 78 ? 21.596 -4.731 -25.475 1.00 96.00 78 ARG A O 1
ATOM 657 N N . LEU A 1 79 ? 21.114 -3.143 -23.953 1.00 96.25 79 LEU A N 1
ATOM 658 C CA . LEU A 1 79 ? 22.165 -2.213 -24.373 1.00 96.25 79 LEU A CA 1
ATOM 659 C C . LEU A 1 79 ? 23.558 -2.843 -24.285 1.00 96.25 79 LEU A C 1
ATOM 661 O O . LEU A 1 79 ? 24.352 -2.697 -25.210 1.00 96.25 79 LEU A O 1
ATOM 665 N N . LEU A 1 80 ? 23.840 -3.581 -23.208 1.00 95.50 80 LEU A N 1
ATOM 666 C CA . LEU A 1 80 ? 25.106 -4.297 -23.049 1.00 95.50 80 LEU A CA 1
ATOM 667 C C . LEU A 1 80 ? 25.327 -5.302 -24.191 1.00 95.50 80 LEU A C 1
ATOM 669 O O . LEU A 1 80 ? 26.402 -5.349 -24.786 1.00 95.50 80 LEU A O 1
ATOM 673 N N . ASN A 1 81 ? 24.296 -6.079 -24.527 1.00 95.00 81 ASN A N 1
ATOM 674 C CA . ASN A 1 81 ? 24.364 -7.048 -25.618 1.00 95.00 81 ASN A CA 1
ATOM 675 C C . ASN A 1 81 ? 24.555 -6.377 -26.983 1.00 95.00 81 ASN A C 1
ATOM 677 O O . ASN A 1 81 ? 25.335 -6.870 -27.798 1.00 95.00 81 ASN A O 1
ATOM 681 N N . ASP A 1 82 ? 23.887 -5.252 -27.229 1.00 95.94 82 ASP A N 1
ATOM 682 C CA . ASP A 1 82 ? 24.034 -4.499 -28.476 1.00 95.94 82 ASP A CA 1
ATOM 683 C C . ASP A 1 82 ? 25.436 -3.898 -28.623 1.00 95.94 82 ASP A C 1
ATOM 685 O O . ASP A 1 82 ? 25.988 -3.902 -29.722 1.00 95.94 82 ASP A O 1
ATOM 689 N N . ILE A 1 83 ? 26.036 -3.416 -27.529 1.00 95.38 83 ILE A N 1
ATOM 690 C CA . ILE A 1 83 ? 27.431 -2.954 -27.518 1.00 95.38 83 ILE A CA 1
ATOM 691 C C . ILE A 1 83 ? 28.368 -4.119 -27.836 1.00 95.38 83 ILE A C 1
ATOM 693 O O . ILE A 1 83 ? 29.185 -4.008 -28.747 1.00 95.38 83 ILE A O 1
ATOM 697 N N . ASN A 1 84 ? 28.214 -5.255 -27.151 1.00 93.38 84 ASN A N 1
ATOM 698 C CA . ASN A 1 84 ? 29.057 -6.430 -27.379 1.00 93.38 84 ASN A CA 1
ATOM 699 C C . ASN A 1 84 ? 28.993 -6.919 -28.834 1.00 93.38 84 ASN A C 1
ATOM 701 O O . ASN A 1 84 ? 30.014 -7.299 -29.393 1.00 93.38 84 ASN A O 1
ATOM 705 N N . ARG A 1 85 ? 27.823 -6.848 -29.479 1.00 91.69 85 ARG A N 1
ATOM 706 C CA . ARG A 1 85 ? 27.653 -7.202 -30.901 1.00 91.69 85 ARG A CA 1
ATOM 707 C C . ARG A 1 85 ? 28.296 -6.226 -31.887 1.00 91.69 85 ARG A C 1
ATOM 709 O O . ARG A 1 85 ? 28.451 -6.591 -33.042 1.00 91.69 85 ARG A O 1
ATOM 716 N N . LYS A 1 86 ? 28.579 -4.988 -31.477 1.00 90.44 86 LYS A N 1
ATOM 717 C CA . LYS A 1 86 ? 29.219 -3.965 -32.324 1.00 90.44 86 LYS A CA 1
ATOM 718 C C . LYS A 1 86 ? 30.740 -3.930 -32.173 1.00 90.44 86 LYS A C 1
ATOM 720 O O . LYS A 1 86 ? 31.405 -3.316 -33.000 1.00 90.44 86 LYS A O 1
ATOM 725 N N . VAL A 1 87 ? 31.261 -4.489 -31.080 1.00 81.38 87 VAL A N 1
ATOM 726 C CA . VAL A 1 87 ? 32.697 -4.517 -30.751 1.00 81.38 87 VAL A CA 1
ATOM 727 C C . VAL A 1 87 ? 33.367 -5.814 -31.231 1.00 81.38 87 VAL A C 1
ATOM 729 O O . VAL A 1 87 ? 34.583 -5.832 -31.407 1.00 81.38 87 VAL A O 1
ATOM 732 N N . VAL A 1 88 ? 32.582 -6.870 -31.467 1.00 56.62 88 VAL A N 1
ATOM 733 C CA . VAL A 1 88 ? 32.983 -8.087 -32.199 1.00 56.62 88 VAL A CA 1
ATOM 734 C C . VAL A 1 88 ? 32.719 -7.890 -33.687 1.00 56.62 88 VAL A C 1
ATOM 736 O O . VAL A 1 88 ? 33.578 -8.319 -34.487 1.00 56.62 88 VAL A O 1
#

Sequence (88 aa):
MNLFQDKQWIDTEVQYPGRRELTDIQTGEKKRVDVRRAAEGIVTQEGIPCYSETFNDLEYRIKRYAYEMEDIMQKCSRLLNDINRKVV

Secondary structure (DSSP, 8-state):
------PPP-----S-TTEEEEE-TTT--EEEEE--SS-PPP-SS------HHHHHHHHHHHHHHHHHHHHHHHHHHHHHHHHHHHH-

Mean predicted aligned error: 15.04 Å

Nearest PDB structures (foldseek):
  8e73-assembly1_S3  TM=2.659E-01  e=7.154E+00  Vigna radiata
  8esw-assembly1_S3  TM=2.605E-01  e=9.352E+00  Drosophila melanogaster

Radius of gyration: 26.64 Å; Cα contacts (8 Å, |Δi|>4): 37; chains: 1; bounding box: 51×32×79 Å

Solvent-accessible surface area (backbone atoms only — not comparable to full-atom values): 5752 Å² total; per-residue (Å²): 136,91,84,76,82,86,79,79,57,69,70,79,74,66,91,55,88,37,63,44,78,47,65,41,89,87,77,67,50,77,45,82,43,80,51,79,91,82,78,77,73,86,77,91,70,78,73,79,76,89,43,24,67,59,53,42,50,50,53,50,51,54,50,52,52,52,53,54,50,53,53,51,52,53,52,53,54,50,52,53,52,55,50,54,67,72,76,106

pLDDT: mean 71.66, std 18.17, range [40.66, 96.88]